Protein AF-A0A968UZG2-F1 (afdb_monomer)

Mean predicted aligned error: 5.9 Å

pLDDT: mean 87.67, std 13.96, range [39.0, 97.81]

Foldseek 3Di:
DQLLLVQLLVLLVLLLPVLLVLLVVDPDPVLNVVSNVLSVVSVVLSCQQCDPDDPPPDDPPRHLNVLVVVLVVVVVPDPDDDDPVSVVSVVVSVVVSVVSVVVSVVSVVVLVVSQVVCVVVVHHGRDRDDSVRSVVD

Radius of gyration: 17.87 Å; Cα contacts (8 Å, |Δi|>4): 99; chains: 1; bounding box: 42×29×55 Å

Structure (mmCIF, N/CA/C/O backbone):
data_AF-A0A968UZG2-F1
#
_entry.id   AF-A0A968UZG2-F1
#
loop_
_atom_site.group_PDB
_atom_site.id
_atom_site.type_symbol
_atom_site.label_atom_id
_atom_site.label_alt_id
_atom_site.label_comp_id
_atom_site.label_asym_id
_atom_site.label_entity_id
_atom_site.label_seq_id
_atom_site.pdbx_PDB_ins_code
_atom_site.Cartn_x
_atom_site.Cartn_y
_atom_site.Cartn_z
_atom_site.occupancy
_atom_site.B_iso_or_equiv
_atom_site.auth_seq_id
_atom_site.auth_comp_id
_atom_site.auth_asym_id
_atom_site.auth_atom_id
_atom_site.pdbx_PDB_model_num
ATOM 1 N N . MET A 1 1 ? 6.302 -3.814 -14.486 1.00 87.19 1 MET A N 1
ATOM 2 C CA . MET A 1 1 ? 6.622 -2.747 -13.510 1.00 87.19 1 MET A CA 1
ATOM 3 C C . MET A 1 1 ? 5.469 -1.770 -13.348 1.00 87.19 1 MET A C 1
ATOM 5 O O . MET A 1 1 ? 4.971 -1.662 -12.241 1.00 87.19 1 MET A O 1
ATOM 9 N N . THR A 1 2 ? 4.997 -1.121 -14.419 1.00 89.62 2 THR A N 1
ATOM 10 C CA . THR A 1 2 ? 3.904 -0.130 -14.354 1.00 89.62 2 THR A CA 1
ATOM 11 C C . THR A 1 2 ? 2.618 -0.672 -13.725 1.00 89.62 2 THR A C 1
ATOM 13 O O . THR A 1 2 ? 2.133 -0.090 -12.763 1.00 89.62 2 THR A O 1
ATOM 16 N N . GLU A 1 3 ? 2.110 -1.819 -14.197 1.00 91.62 3 GLU A N 1
ATOM 17 C CA . GLU A 1 3 ? 0.915 -2.459 -13.613 1.00 91.62 3 GLU A CA 1
ATOM 18 C C . GLU A 1 3 ? 1.109 -2.795 -12.127 1.00 91.62 3 GLU A C 1
ATOM 20 O O . GLU A 1 3 ? 0.226 -2.555 -11.311 1.00 91.62 3 GLU A O 1
ATOM 25 N N . GLN A 1 4 ? 2.288 -3.312 -11.765 1.00 93.31 4 GLN A N 1
ATOM 26 C CA . GLN A 1 4 ? 2.615 -3.671 -10.384 1.00 93.31 4 GLN A CA 1
ATOM 27 C C . GLN A 1 4 ? 2.639 -2.439 -9.475 1.00 93.31 4 GLN A C 1
ATOM 29 O O . GLN A 1 4 ? 2.088 -2.472 -8.380 1.00 93.31 4 GLN A O 1
ATOM 34 N N . LEU A 1 5 ? 3.259 -1.344 -9.925 1.00 92.81 5 LEU A N 1
ATOM 35 C CA . LEU A 1 5 ? 3.292 -0.099 -9.166 1.00 92.81 5 LEU A CA 1
ATOM 36 C C . LEU A 1 5 ? 1.882 0.478 -8.989 1.00 92.81 5 LEU A C 1
ATOM 38 O O . LEU A 1 5 ? 1.546 0.927 -7.897 1.00 92.81 5 LEU A O 1
ATOM 42 N N . ALA A 1 6 ? 1.053 0.433 -10.037 1.00 92.69 6 ALA A N 1
ATOM 43 C CA . ALA A 1 6 ? -0.335 0.885 -9.974 1.00 92.69 6 ALA A CA 1
ATOM 44 C C . ALA A 1 6 ? -1.159 0.055 -8.975 1.00 92.69 6 ALA A C 1
ATOM 46 O O . ALA A 1 6 ? -1.867 0.623 -8.147 1.00 92.69 6 ALA A O 1
ATOM 47 N N . TYR A 1 7 ? -0.987 -1.270 -8.984 1.00 96.00 7 TYR A N 1
ATOM 48 C CA . TYR A 1 7 ? -1.609 -2.165 -8.011 1.00 96.00 7 TYR A CA 1
ATOM 49 C C . TYR A 1 7 ? -1.208 -1.834 -6.568 1.00 96.00 7 TYR A C 1
ATOM 51 O O . TYR A 1 7 ? -2.068 -1.730 -5.693 1.00 96.00 7 TYR A O 1
ATOM 59 N N . ILE A 1 8 ? 0.091 -1.637 -6.308 1.00 95.50 8 ILE A N 1
ATOM 60 C CA . ILE A 1 8 ? 0.576 -1.264 -4.972 1.00 95.50 8 ILE A CA 1
ATOM 61 C C . ILE A 1 8 ? -0.004 0.092 -4.555 1.00 95.50 8 ILE A C 1
ATOM 63 O O . ILE A 1 8 ? -0.455 0.240 -3.423 1.00 95.50 8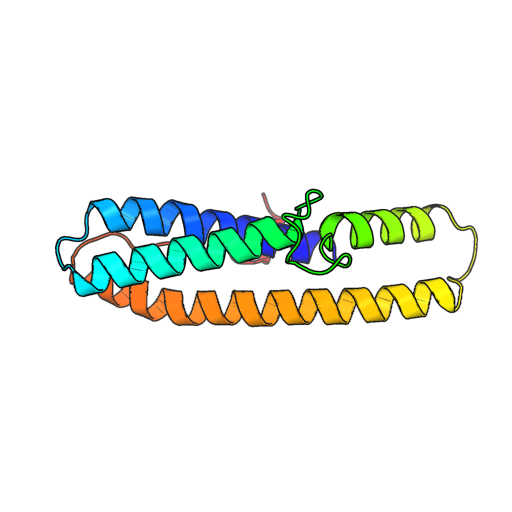 ILE A O 1
ATOM 67 N N . TYR A 1 9 ? -0.030 1.071 -5.459 1.00 94.75 9 TYR A N 1
ATOM 68 C CA . TYR A 1 9 ? -0.578 2.399 -5.186 1.00 94.75 9 TYR A CA 1
ATOM 69 C C . TYR A 1 9 ? -2.071 2.352 -4.818 1.00 94.75 9 TYR A C 1
ATOM 71 O O . TYR A 1 9 ? -2.485 2.974 -3.835 1.00 94.75 9 TYR A O 1
ATOM 79 N N . GLU A 1 10 ? -2.882 1.591 -5.560 1.00 95.25 10 GLU A N 1
ATOM 80 C CA . GLU A 1 10 ? -4.298 1.374 -5.228 1.00 95.25 10 GLU A CA 1
ATOM 81 C C . GLU A 1 10 ? -4.448 0.663 -3.879 1.00 95.25 10 GL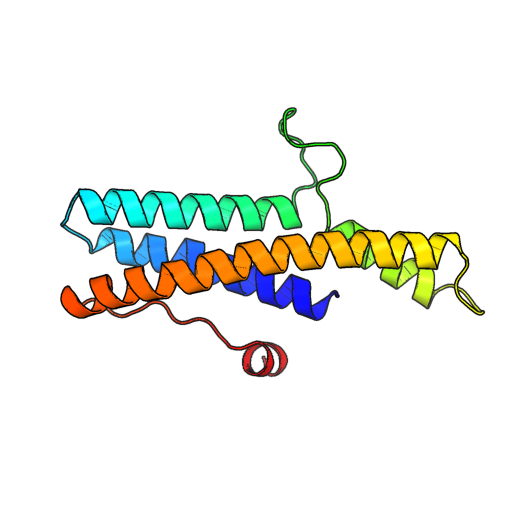U A C 1
ATOM 83 O O . GLU A 1 10 ? -5.250 1.077 -3.037 1.00 95.25 10 GLU A O 1
ATOM 88 N N . GLY A 1 11 ? -3.642 -0.373 -3.643 1.00 96.94 11 GLY A N 1
ATOM 89 C CA . GLY A 1 11 ? -3.630 -1.093 -2.378 1.00 96.94 11 GLY A CA 1
ATOM 90 C C . GLY A 1 11 ? -3.330 -0.171 -1.199 1.00 96.94 11 GLY A C 1
ATOM 91 O O . GLY A 1 11 ? -4.082 -0.154 -0.232 1.00 96.94 11 GLY A O 1
ATOM 92 N N . LEU A 1 12 ? -2.285 0.654 -1.293 1.00 96.75 12 LEU A N 1
ATOM 93 C CA . LEU A 1 12 ? -1.932 1.631 -0.259 1.00 96.75 12 LEU A CA 1
ATOM 94 C C . LEU A 1 12 ? -3.013 2.699 -0.066 1.00 96.75 12 LEU A C 1
ATOM 96 O O . LEU A 1 12 ? -3.254 3.107 1.065 1.00 96.75 12 LEU A O 1
ATOM 100 N N . THR A 1 13 ? -3.693 3.111 -1.139 1.00 95.81 13 THR A N 1
ATOM 101 C CA . THR A 1 13 ? -4.846 4.023 -1.055 1.00 95.81 13 THR A CA 1
ATOM 102 C C . THR A 1 13 ? -5.987 3.390 -0.266 1.00 95.81 13 THR A C 1
ATOM 104 O O . THR A 1 13 ? -6.542 4.014 0.634 1.00 95.81 13 THR A O 1
ATOM 107 N N . THR A 1 14 ? -6.320 2.139 -0.577 1.00 96.81 14 THR A N 1
ATOM 108 C CA . THR A 1 14 ? -7.360 1.380 0.128 1.00 96.81 14 THR A CA 1
ATOM 109 C C . THR A 1 14 ? -6.993 1.221 1.602 1.00 96.81 14 THR A C 1
ATOM 111 O O . THR A 1 14 ? -7.806 1.492 2.480 1.00 96.81 14 THR A O 1
ATOM 114 N N . LEU A 1 15 ? -5.738 0.859 1.885 1.00 97.38 15 LEU A N 1
ATOM 115 C CA . LEU A 1 15 ? -5.234 0.722 3.247 1.00 97.38 15 LEU A CA 1
ATOM 116 C C . LEU A 1 15 ? -5.328 2.027 4.039 1.00 97.38 15 LEU A C 1
ATOM 118 O O . LEU A 1 15 ? -5.831 1.998 5.157 1.00 97.38 15 LEU A O 1
ATOM 122 N N . SER A 1 16 ? -4.861 3.153 3.493 1.00 96.25 16 SER A N 1
ATOM 123 C CA . SER A 1 16 ? -4.868 4.413 4.239 1.00 96.25 16 SER A CA 1
ATOM 124 C C . SER A 1 16 ? -6.286 4.929 4.472 1.00 96.25 16 SER A C 1
ATOM 126 O O . SER A 1 16 ? -6.613 5.344 5.581 1.00 96.25 16 SER A O 1
ATOM 128 N N . THR A 1 17 ? -7.154 4.839 3.463 1.00 96.69 17 THR A N 1
ATOM 129 C CA . THR A 1 17 ? -8.516 5.386 3.523 1.00 96.69 17 THR A CA 1
ATOM 130 C C . THR A 1 17 ? -9.487 4.514 4.315 1.00 96.69 17 THR A C 1
ATOM 132 O O . THR A 1 17 ? -10.151 5.013 5.224 1.00 96.69 17 THR A O 1
ATOM 135 N N . GLU A 1 18 ? -9.568 3.212 4.028 1.00 97.06 18 GLU A N 1
ATOM 136 C CA . GLU A 1 18 ? -10.535 2.339 4.698 1.00 97.06 18 GLU A CA 1
ATOM 137 C C . GLU A 1 18 ? -10.160 2.101 6.163 1.00 97.06 18 GLU A C 1
ATOM 139 O O . GLU A 1 18 ? -11.044 2.058 7.021 1.00 97.06 18 GLU A O 1
ATOM 144 N N . VAL A 1 19 ? -8.865 1.985 6.487 1.00 96.31 19 VAL A N 1
ATOM 145 C CA . VAL A 1 19 ? -8.441 1.837 7.888 1.00 96.31 19 VAL A CA 1
ATOM 146 C C . VAL A 1 19 ? -8.749 3.099 8.684 1.00 96.31 19 VAL A C 1
ATOM 148 O O . VAL A 1 19 ? -9.255 2.981 9.800 1.00 96.31 19 VAL A O 1
ATOM 151 N N . ASP A 1 20 ? -8.509 4.290 8.130 1.00 95.69 20 ASP A N 1
ATOM 152 C CA . ASP A 1 20 ? -8.855 5.551 8.799 1.00 95.69 20 ASP A CA 1
ATOM 153 C C . ASP A 1 20 ? -10.374 5.697 8.993 1.00 95.69 20 ASP A C 1
ATOM 155 O O . ASP A 1 20 ? -10.849 6.046 10.079 1.00 95.69 20 ASP A O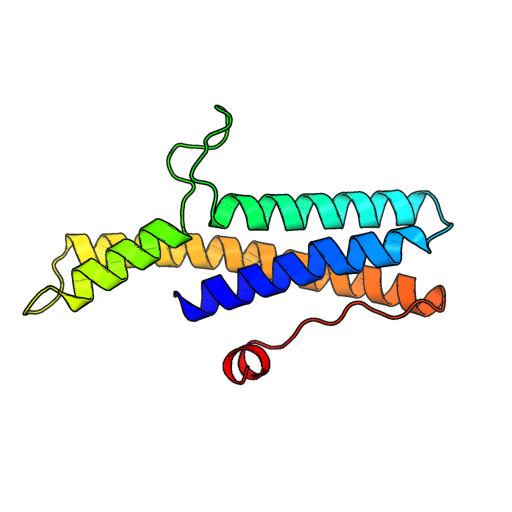 1
ATOM 159 N N . GLN A 1 21 ? -11.163 5.295 7.993 1.00 95.88 21 GLN A N 1
ATOM 160 C CA . GLN A 1 21 ? -12.618 5.251 8.115 1.00 95.88 21 GLN A CA 1
ATOM 161 C C . GLN A 1 21 ? -13.063 4.317 9.251 1.00 95.88 21 GLN A C 1
ATOM 163 O O . GLN A 1 21 ? -13.856 4.720 10.105 1.00 95.88 21 GLN A O 1
ATOM 168 N N . ARG A 1 22 ? -12.524 3.092 9.319 1.00 94.50 22 ARG A N 1
ATOM 169 C CA . ARG A 1 22 ? -12.837 2.132 10.396 1.00 94.50 22 ARG A CA 1
ATOM 170 C C . ARG A 1 22 ? -12.378 2.614 11.759 1.00 94.50 22 ARG A C 1
ATOM 172 O O . ARG A 1 22 ? -13.038 2.349 12.763 1.00 94.50 22 ARG A O 1
ATOM 179 N N . ASN A 1 23 ? -11.271 3.344 11.807 1.00 94.88 23 ASN A N 1
ATOM 180 C CA . ASN A 1 23 ? -10.719 3.881 13.037 1.00 94.88 23 ASN A CA 1
ATOM 181 C C . ASN A 1 23 ? -11.691 4.827 13.765 1.00 94.88 23 ASN A C 1
ATOM 183 O O . ASN A 1 23 ? -11.699 4.871 14.996 1.00 94.88 23 ASN A O 1
ATOM 187 N N . SER A 1 24 ? -12.557 5.521 13.019 1.00 93.44 24 SER A N 1
ATOM 188 C CA . SER A 1 24 ? -13.608 6.390 13.573 1.00 93.44 24 SER A CA 1
ATOM 189 C C . SER A 1 24 ? -14.649 5.626 14.406 1.00 93.44 24 SER A C 1
ATOM 191 O O . SER A 1 24 ? -15.298 6.204 15.277 1.00 93.44 24 SER A O 1
ATOM 193 N N . GLU A 1 25 ? -14.795 4.319 14.177 1.00 94.25 25 GLU A N 1
ATOM 194 C CA . GLU A 1 25 ? -15.716 3.436 14.903 1.00 94.25 25 GLU A CA 1
ATOM 195 C C . GLU A 1 25 ? -15.035 2.742 16.106 1.00 94.25 25 GLU A C 1
ATOM 197 O O . GLU A 1 25 ? -15.699 2.173 16.981 1.00 94.25 25 GLU A O 1
ATOM 202 N N . VAL A 1 26 ? -13.699 2.804 16.194 1.00 94.19 26 VAL A N 1
ATOM 203 C CA . VAL A 1 26 ? -12.901 2.132 17.227 1.00 94.19 26 VAL A CA 1
ATOM 204 C C . VAL A 1 26 ? -12.883 2.937 18.527 1.00 94.19 26 VAL A C 1
ATOM 206 O O . VAL A 1 26 ? -12.283 4.002 18.634 1.00 94.19 26 VAL A O 1
ATOM 209 N N . LYS A 1 27 ? -13.471 2.366 19.584 1.00 92.94 27 LYS A N 1
ATOM 210 C CA . LYS A 1 27 ? -13.516 2.982 20.927 1.00 92.94 27 LYS A CA 1
ATOM 211 C C . LYS A 1 27 ? -12.270 2.712 21.777 1.00 92.94 27 LYS A C 1
ATOM 213 O O . LYS A 1 27 ? -12.009 3.419 22.750 1.00 92.94 27 LYS A O 1
ATOM 218 N N . ASN A 1 28 ? -11.512 1.660 21.465 1.00 95.75 28 ASN A N 1
ATOM 219 C CA . ASN A 1 28 ? -10.322 1.298 22.230 1.00 95.75 28 ASN A CA 1
ATOM 220 C C . ASN A 1 28 ? -9.154 2.226 21.864 1.00 95.75 28 ASN A C 1
ATOM 222 O O . ASN A 1 28 ? -8.669 2.187 20.740 1.00 95.75 28 ASN A O 1
ATOM 226 N N . LYS A 1 29 ? -8.653 3.009 22.828 1.00 95.25 29 LYS A N 1
ATOM 227 C CA . LYS A 1 29 ? -7.584 4.000 22.594 1.00 95.25 29 LYS A CA 1
ATOM 228 C C . LYS A 1 29 ? -6.303 3.414 21.989 1.00 95.25 29 LYS A C 1
ATOM 230 O O . LYS A 1 29 ? -5.695 4.048 21.135 1.00 95.25 29 LYS A O 1
ATOM 235 N N . LYS A 1 30 ? -5.885 2.219 22.423 1.00 95.69 30 LYS A N 1
ATOM 236 C CA . LYS A 1 30 ? -4.664 1.570 21.915 1.00 95.69 30 LYS A CA 1
ATOM 237 C C . LYS A 1 30 ? -4.831 1.191 20.446 1.00 95.69 30 LYS A C 1
ATOM 239 O O . LYS A 1 30 ? -3.954 1.475 19.633 1.00 95.69 30 LYS A O 1
ATOM 244 N N . TRP A 1 31 ? -5.953 0.560 20.113 1.00 96.25 31 TRP A N 1
ATOM 245 C CA . TRP A 1 31 ? -6.249 0.195 18.732 1.00 96.25 31 TRP A CA 1
ATOM 246 C C . TRP A 1 31 ? -6.483 1.421 17.863 1.00 96.25 31 TRP A C 1
ATOM 248 O O . TRP A 1 31 ? -5.973 1.457 16.752 1.00 96.25 31 TRP A O 1
ATOM 258 N N . ASN A 1 32 ? -7.120 2.464 18.394 1.00 96.62 32 ASN A N 1
ATOM 259 C CA . ASN A 1 32 ? -7.293 3.708 17.660 1.00 96.62 32 ASN A CA 1
ATOM 260 C C . ASN A 1 32 ? -5.943 4.339 17.263 1.00 96.62 32 ASN A C 1
ATOM 262 O O . ASN A 1 32 ? -5.719 4.675 16.100 1.00 96.62 32 ASN A O 1
ATOM 266 N N . ALA A 1 33 ? -4.988 4.398 18.197 1.00 96.62 33 ALA A N 1
ATOM 267 C CA . ALA A 1 33 ? -3.625 4.842 17.899 1.00 96.62 33 ALA A CA 1
ATOM 268 C C . ALA A 1 33 ? -2.911 3.928 16.883 1.00 96.62 33 ALA A C 1
ATOM 270 O O . ALA A 1 33 ? -2.213 4.421 16.001 1.00 96.62 33 ALA A O 1
ATOM 271 N N . THR A 1 34 ? -3.118 2.611 16.980 1.00 96.69 34 THR A N 1
ATOM 272 C CA . THR A 1 34 ? -2.531 1.620 16.060 1.00 96.69 34 THR A CA 1
ATOM 273 C C . THR A 1 34 ? -3.036 1.817 14.628 1.00 96.69 34 THR A C 1
ATOM 275 O O . THR A 1 34 ? -2.232 1.898 13.706 1.00 96.69 34 THR A O 1
ATOM 278 N N . LEU A 1 35 ? -4.353 1.953 14.439 1.00 97.44 35 LEU A N 1
ATOM 279 C CA . LEU A 1 35 ? -4.959 2.173 13.123 1.00 97.44 35 LEU A CA 1
ATOM 280 C C . LEU A 1 35 ? -4.561 3.537 12.544 1.00 97.44 35 LEU A C 1
ATOM 282 O O . LEU A 1 35 ? -4.276 3.634 11.356 1.00 97.44 35 LEU A O 1
ATOM 286 N N . THR A 1 36 ? -4.460 4.568 13.389 1.00 97.31 36 THR A N 1
ATOM 287 C CA . THR A 1 36 ? -3.980 5.900 12.979 1.00 97.31 36 THR A CA 1
ATOM 288 C C . THR A 1 36 ? -2.544 5.841 12.456 1.00 97.31 36 THR A C 1
ATOM 290 O O . THR A 1 36 ? -2.230 6.445 11.432 1.00 97.31 36 THR A O 1
ATOM 293 N N . ALA A 1 37 ? -1.654 5.135 13.162 1.00 96.88 37 ALA A N 1
ATOM 294 C CA . ALA A 1 37 ? -0.268 4.965 12.736 1.00 96.88 37 ALA A CA 1
ATOM 295 C C . ALA A 1 37 ? -0.194 4.196 11.411 1.00 96.88 37 ALA A C 1
ATOM 297 O O . ALA A 1 37 ? 0.442 4.666 10.472 1.00 96.88 37 ALA A O 1
ATOM 298 N N . PHE A 1 38 ? -0.935 3.091 11.300 1.00 97.81 38 PHE A N 1
ATOM 299 C CA . PHE A 1 38 ? -1.007 2.289 10.082 1.00 97.81 38 PHE A CA 1
ATOM 300 C C . PHE A 1 38 ? -1.497 3.098 8.867 1.00 97.81 38 PHE A C 1
ATOM 302 O O . PHE A 1 38 ? -0.874 3.068 7.803 1.00 97.81 38 PHE A O 1
ATOM 309 N N . ALA A 1 39 ? -2.580 3.868 9.021 1.00 97.00 39 ALA A N 1
ATOM 310 C CA . ALA A 1 39 ? -3.114 4.709 7.950 1.00 97.00 39 ALA A CA 1
ATOM 311 C C . ALA A 1 39 ? -2.101 5.780 7.504 1.00 97.00 39 ALA A C 1
ATOM 313 O O . ALA A 1 39 ? -1.920 6.013 6.311 1.00 97.00 39 ALA A O 1
ATOM 314 N N . LYS A 1 40 ? -1.371 6.389 8.449 1.00 95.88 40 LYS A N 1
ATOM 315 C CA . LYS A 1 40 ? -0.322 7.374 8.140 1.00 95.88 40 LYS A CA 1
ATOM 316 C C . LYS A 1 40 ? 0.894 6.763 7.451 1.00 95.88 40 LYS A C 1
ATOM 318 O O . LYS A 1 40 ? 1.440 7.375 6.538 1.00 95.88 40 LYS A O 1
ATOM 323 N N . GLU A 1 41 ? 1.346 5.592 7.886 1.00 94.62 41 GLU A N 1
ATOM 324 C CA . GLU A 1 41 ? 2.509 4.922 7.296 1.00 94.62 41 GLU A CA 1
ATOM 325 C C . GLU A 1 41 ? 2.227 4.446 5.866 1.00 94.62 41 GLU A C 1
ATOM 327 O O . GLU A 1 41 ? 3.057 4.640 4.977 1.00 94.62 41 GLU A O 1
ATOM 332 N N . THR A 1 42 ? 1.033 3.901 5.620 1.00 95.12 42 THR A N 1
ATOM 333 C CA . THR A 1 42 ? 0.591 3.505 4.273 1.00 95.12 42 THR A CA 1
ATOM 334 C C . THR A 1 42 ? 0.410 4.713 3.354 1.00 95.12 42 THR A C 1
ATOM 336 O O . THR A 1 42 ? 0.856 4.673 2.205 1.00 95.12 42 THR A O 1
ATOM 339 N N . GLU A 1 43 ? -0.133 5.823 3.866 1.00 93.94 43 GLU A N 1
ATOM 340 C CA . GLU A 1 43 ? -0.212 7.091 3.132 1.00 93.94 43 GLU A CA 1
ATOM 341 C C . GLU A 1 43 ? 1.175 7.654 2.802 1.00 93.94 43 GLU A C 1
ATOM 343 O O . GLU A 1 43 ? 1.415 8.092 1.677 1.00 93.94 43 GLU A O 1
ATOM 348 N N . LYS A 1 44 ? 2.117 7.593 3.750 1.00 91.50 44 LYS A N 1
ATOM 349 C CA . LYS A 1 44 ? 3.497 8.043 3.540 1.00 91.50 44 LYS A CA 1
ATOM 350 C C . LYS A 1 44 ? 4.187 7.235 2.442 1.00 91.50 44 LYS A C 1
ATOM 352 O O . LYS A 1 44 ? 4.806 7.824 1.556 1.00 91.50 44 LYS A O 1
ATOM 357 N N . LEU A 1 45 ? 4.062 5.905 2.471 1.00 91.50 45 LEU A N 1
ATOM 358 C CA . LEU A 1 45 ? 4.607 5.067 1.405 1.00 91.50 45 LEU A CA 1
ATOM 359 C C . LEU A 1 45 ? 3.948 5.413 0.067 1.00 91.50 45 LEU A C 1
ATOM 361 O O . LEU A 1 45 ? 4.661 5.643 -0.905 1.00 91.50 45 LEU A O 1
ATOM 365 N N . LYS A 1 46 ? 2.617 5.546 0.019 1.00 92.12 46 LYS A N 1
ATOM 366 C CA . LYS A 1 46 ? 1.887 5.936 -1.197 1.00 92.12 46 LYS A CA 1
ATOM 367 C C . LYS A 1 46 ? 2.401 7.255 -1.777 1.00 92.12 46 LYS A C 1
ATOM 369 O O . LYS A 1 46 ? 2.669 7.329 -2.975 1.00 92.12 46 LYS A O 1
ATOM 374 N N . ALA A 1 47 ? 2.552 8.277 -0.935 1.00 89.00 47 ALA A N 1
ATOM 375 C CA . ALA A 1 47 ? 3.048 9.588 -1.334 1.00 89.00 47 ALA A CA 1
ATOM 376 C C . ALA A 1 47 ? 4.466 9.498 -1.920 1.00 89.00 47 ALA A C 1
ATOM 378 O O . ALA A 1 47 ? 4.725 10.072 -2.974 1.00 89.00 47 ALA A O 1
ATOM 379 N N . SER A 1 48 ? 5.349 8.690 -1.323 1.00 85.88 48 SER A N 1
ATOM 380 C CA . SER A 1 48 ? 6.718 8.497 -1.829 1.00 85.88 48 SER A CA 1
ATOM 381 C C . SER A 1 48 ? 6.802 7.864 -3.228 1.00 85.88 48 SER A C 1
ATOM 383 O O . SER A 1 48 ? 7.827 7.981 -3.893 1.00 85.88 48 SER A O 1
ATOM 385 N N . LEU A 1 49 ? 5.733 7.216 -3.714 1.00 86.00 49 LEU A N 1
ATOM 386 C CA . LEU A 1 49 ? 5.702 6.646 -5.069 1.00 86.00 49 LEU A CA 1
ATOM 387 C C . LEU A 1 49 ? 5.480 7.702 -6.159 1.00 86.00 49 LEU A C 1
ATOM 389 O O . LEU A 1 49 ? 5.780 7.433 -7.324 1.00 86.00 49 LEU A O 1
ATOM 393 N N . VAL A 1 50 ? 4.906 8.855 -5.799 1.00 77.50 50 VAL A N 1
ATOM 394 C CA . VAL A 1 50 ? 4.410 9.871 -6.744 1.00 77.50 50 VAL A CA 1
ATOM 395 C C . VAL A 1 50 ? 4.902 11.289 -6.469 1.00 77.50 50 VAL A C 1
ATOM 397 O O . VAL A 1 50 ? 4.644 12.158 -7.302 1.00 77.50 50 VAL A O 1
ATOM 400 N N . SER A 1 51 ? 5.536 11.546 -5.321 1.00 65.88 51 SER A N 1
ATOM 401 C CA . SER A 1 51 ? 5.925 12.906 -4.949 1.00 65.88 51 SER A CA 1
ATOM 402 C C . SER A 1 51 ? 6.995 13.446 -5.897 1.00 65.88 51 SER A C 1
ATOM 404 O O . SER A 1 51 ? 8.071 12.882 -6.025 1.00 65.88 51 SER A O 1
ATOM 406 N N . LEU A 1 52 ? 6.682 14.564 -6.549 1.00 50.31 52 LEU A N 1
ATOM 407 C CA . LEU A 1 52 ? 7.643 15.422 -7.251 1.00 50.31 52 LEU A CA 1
ATOM 408 C C . LEU A 1 52 ? 8.248 16.472 -6.308 1.00 50.31 52 LEU A C 1
ATOM 410 O O . LEU A 1 52 ? 9.226 17.131 -6.650 1.00 50.31 52 LEU A O 1
ATOM 414 N N . GLU A 1 53 ? 7.632 16.666 -5.141 1.00 42.03 53 GLU A N 1
ATOM 415 C CA . GLU A 1 53 ? 7.951 17.744 -4.217 1.00 42.03 53 GLU A CA 1
ATOM 416 C C . GLU A 1 53 ? 8.729 17.165 -3.040 1.00 42.03 53 GLU A C 1
ATOM 418 O O . GLU A 1 53 ? 8.185 16.474 -2.177 1.00 42.03 53 GLU A O 1
ATOM 423 N N . GLY A 1 54 ? 10.035 17.425 -3.064 1.00 40.66 54 GLY A N 1
ATOM 424 C CA . GLY A 1 54 ? 10.917 17.219 -1.933 1.00 40.66 54 GLY A CA 1
ATOM 425 C C . GLY A 1 54 ? 10.601 18.237 -0.847 1.00 40.66 54 GLY A C 1
ATOM 426 O O . GLY A 1 54 ? 10.941 19.415 -0.950 1.00 40.66 54 GLY A O 1
ATOM 427 N N . ASP A 1 55 ? 10.025 17.774 0.249 1.00 39.00 55 ASP A N 1
ATOM 428 C CA . ASP A 1 55 ? 10.095 18.438 1.540 1.00 39.00 55 ASP A CA 1
ATOM 429 C C . ASP A 1 55 ? 11.490 18.228 2.153 1.00 39.00 55 ASP A C 1
ATOM 431 O O . ASP A 1 55 ? 11.617 17.626 3.205 1.00 39.00 55 ASP A O 1
ATOM 435 N N . PHE A 1 56 ? 12.548 18.701 1.470 1.00 39.06 56 PHE A N 1
ATOM 436 C CA . PHE A 1 56 ? 13.956 18.860 1.908 1.00 39.06 56 PHE A CA 1
ATOM 437 C C . PHE A 1 56 ? 14.631 17.739 2.744 1.00 39.06 56 PHE A C 1
ATOM 439 O O . PHE A 1 56 ? 15.749 17.935 3.221 1.00 39.06 56 PHE A O 1
ATOM 446 N N . TYR A 1 57 ? 14.013 16.572 2.926 1.00 45.50 57 TYR A N 1
ATOM 447 C CA . TYR A 1 57 ? 14.496 15.520 3.828 1.00 45.50 57 TYR A CA 1
ATOM 448 C C . TYR A 1 57 ? 14.292 14.094 3.313 1.00 45.50 57 TYR A C 1
ATOM 450 O O . TYR A 1 57 ? 14.718 13.142 3.969 1.00 45.50 57 TYR A O 1
ATOM 458 N N . ILE A 1 58 ? 13.682 13.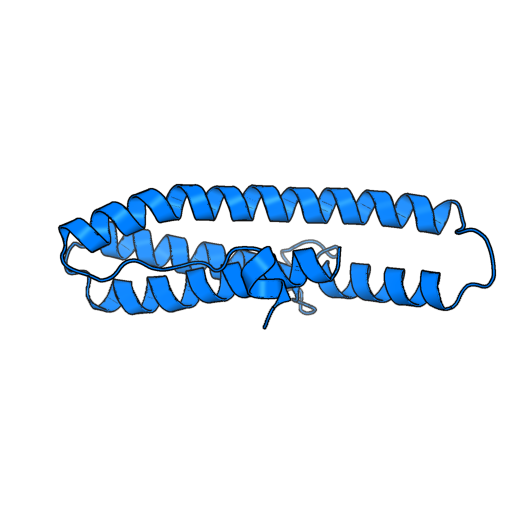926 2.141 1.00 43.88 58 ILE A N 1
ATOM 459 C CA . ILE A 1 58 ? 13.567 12.634 1.472 1.00 43.88 58 ILE A CA 1
ATOM 460 C C . ILE A 1 58 ? 14.284 12.775 0.132 1.00 43.88 58 ILE A C 1
ATOM 462 O O . ILE A 1 58 ? 13.797 13.447 -0.766 1.00 43.88 58 ILE A O 1
ATOM 466 N N . ASP A 1 59 ? 15.498 12.226 0.116 1.00 46.31 59 ASP A N 1
ATOM 467 C CA . ASP A 1 59 ? 16.389 11.896 -1.001 1.00 46.31 59 ASP A CA 1
ATOM 468 C C . ASP A 1 59 ? 15.859 12.229 -2.415 1.00 46.31 59 ASP A C 1
ATOM 470 O O . ASP A 1 59 ? 14.776 11.789 -2.802 1.00 46.31 59 ASP A O 1
ATOM 474 N N . GLU A 1 60 ? 16.663 12.934 -3.222 1.00 44.78 60 GLU A N 1
ATOM 475 C CA . GLU A 1 60 ? 16.390 13.376 -4.613 1.00 44.78 60 GLU A CA 1
ATOM 476 C C . GLU A 1 60 ? 16.038 12.226 -5.597 1.00 44.78 60 GLU A C 1
ATOM 478 O O . GLU A 1 60 ? 15.830 12.439 -6.789 1.00 44.78 60 GLU A O 1
ATOM 483 N N . SER A 1 61 ? 15.951 10.992 -5.099 1.00 49.00 61 SER A N 1
ATOM 484 C CA . SER A 1 61 ? 15.638 9.739 -5.781 1.00 49.00 61 SER A CA 1
ATOM 485 C C . SER A 1 61 ? 14.145 9.351 -5.747 1.00 49.00 61 SER A C 1
ATOM 487 O O . SER A 1 61 ? 13.771 8.278 -6.233 1.00 49.00 61 SER A O 1
ATOM 489 N N . ALA A 1 62 ? 13.262 10.172 -5.173 1.00 58.28 62 ALA A N 1
ATOM 490 C CA . ALA A 1 62 ? 11.893 9.779 -4.828 1.00 58.28 62 ALA A CA 1
ATOM 491 C C . ALA A 1 62 ? 10.827 10.059 -5.911 1.00 58.28 62 ALA A C 1
ATOM 493 O O . ALA A 1 62 ? 9.832 10.707 -5.628 1.00 58.28 62 ALA A O 1
ATOM 494 N N . ASN A 1 63 ? 10.962 9.525 -7.132 1.00 79.88 63 ASN A N 1
ATOM 495 C CA . ASN A 1 63 ? 9.819 9.453 -8.061 1.00 79.88 63 ASN A CA 1
ATOM 496 C C . ASN A 1 63 ? 9.792 8.159 -8.885 1.00 79.88 63 ASN A C 1
ATOM 498 O O . ASN A 1 63 ? 9.991 8.141 -10.101 1.00 79.88 63 ASN A O 1
ATOM 502 N N . LEU A 1 64 ? 9.524 7.039 -8.206 1.00 81.94 64 LEU A N 1
ATOM 503 C CA . LEU A 1 64 ? 9.522 5.716 -8.838 1.00 81.94 64 LEU A CA 1
ATOM 504 C C . LEU A 1 64 ? 8.509 5.617 -9.994 1.00 81.94 64 LEU A C 1
ATOM 506 O O . LEU A 1 64 ? 8.777 4.938 -10.988 1.00 81.94 64 LEU A O 1
ATOM 510 N N . ARG A 1 65 ? 7.357 6.300 -9.900 1.00 85.12 65 ARG A N 1
ATOM 511 C CA . ARG A 1 65 ? 6.356 6.322 -10.978 1.00 85.12 65 ARG A CA 1
ATOM 512 C C . ARG A 1 65 ? 6.887 7.006 -12.233 1.00 85.12 65 ARG A C 1
ATOM 514 O O . ARG A 1 65 ? 6.714 6.472 -13.331 1.00 85.12 65 ARG A O 1
ATOM 521 N N . GLU A 1 66 ? 7.488 8.180 -12.086 1.00 85.69 66 GLU A N 1
ATOM 522 C CA . GLU A 1 66 ? 8.045 8.932 -13.209 1.00 85.69 66 GLU A CA 1
ATOM 523 C C . GLU A 1 66 ? 9.237 8.209 -13.829 1.00 85.69 66 GLU A C 1
ATOM 525 O O . GLU A 1 66 ? 9.288 8.072 -15.050 1.00 85.69 66 GLU A O 1
ATOM 530 N N . ASP A 1 67 ? 10.134 7.663 -13.009 1.00 85.88 67 ASP A N 1
ATOM 531 C CA . ASP A 1 67 ? 11.298 6.916 -13.482 1.00 85.88 67 ASP A CA 1
ATOM 532 C C . ASP A 1 67 ? 10.892 5.713 -14.348 1.00 85.88 67 ASP A C 1
ATOM 534 O O . ASP A 1 67 ? 11.423 5.508 -15.444 1.00 85.88 67 ASP A O 1
ATOM 538 N N . ILE A 1 68 ? 9.912 4.926 -13.882 1.00 86.12 68 ILE A N 1
ATOM 539 C CA . ILE A 1 68 ? 9.384 3.773 -14.628 1.00 86.12 68 ILE A CA 1
ATOM 540 C C . ILE A 1 68 ? 8.692 4.229 -15.916 1.00 86.12 68 ILE A C 1
ATOM 542 O O . ILE A 1 68 ? 8.865 3.597 -16.960 1.00 86.12 68 ILE A O 1
ATOM 546 N N . SER A 1 69 ? 7.933 5.326 -15.865 1.00 84.81 69 SER A N 1
ATOM 547 C CA . SER A 1 69 ? 7.236 5.868 -17.040 1.00 84.81 69 SER A CA 1
ATOM 548 C C . SER A 1 69 ? 8.227 6.370 -18.094 1.00 84.81 69 SER A C 1
ATOM 550 O O . SER A 1 69 ? 8.090 6.059 -19.277 1.00 84.81 69 SER A O 1
ATOM 552 N N . THR A 1 70 ? 9.271 7.074 -17.661 1.00 86.94 70 THR A N 1
ATOM 553 C CA . THR A 1 70 ? 10.344 7.596 -18.514 1.00 86.94 70 THR A CA 1
ATOM 554 C C . THR A 1 70 ? 11.134 6.465 -19.163 1.00 86.94 70 THR A C 1
ATOM 556 O O . THR A 1 70 ? 11.371 6.491 -20.370 1.00 86.94 70 THR A O 1
ATOM 559 N N . LEU A 1 71 ? 11.494 5.426 -18.401 1.00 84.81 71 LEU A N 1
ATOM 560 C CA . LEU A 1 71 ? 12.159 4.246 -18.953 1.00 84.81 71 LEU A CA 1
ATOM 561 C C . LEU A 1 71 ? 11.282 3.541 -19.999 1.00 84.81 71 LEU A C 1
ATOM 563 O O . LEU A 1 71 ? 11.777 3.194 -21.071 1.00 84.81 71 LEU A O 1
ATOM 567 N N . ALA A 1 72 ? 9.988 3.358 -19.718 1.00 82.88 72 ALA A N 1
ATOM 568 C CA . ALA A 1 72 ? 9.060 2.729 -20.656 1.00 82.88 72 ALA A CA 1
ATOM 569 C C . ALA A 1 72 ? 8.954 3.519 -21.972 1.00 82.88 72 ALA A C 1
ATOM 571 O O . ALA A 1 72 ? 9.028 2.924 -23.050 1.00 82.88 72 ALA A O 1
ATOM 572 N N . LEU A 1 73 ? 8.865 4.852 -21.895 1.00 85.75 73 LEU A N 1
ATOM 573 C CA . LEU A 1 73 ? 8.877 5.728 -23.068 1.00 85.75 73 LEU A CA 1
ATOM 574 C C . LEU A 1 73 ? 10.189 5.601 -23.849 1.00 85.75 73 LEU A C 1
ATOM 576 O O . LEU A 1 73 ? 10.152 5.365 -25.058 1.00 85.75 73 LEU A O 1
ATOM 580 N N . ASN A 1 74 ? 11.335 5.675 -23.168 1.00 82.69 74 ASN A N 1
ATOM 581 C CA . ASN A 1 74 ? 12.661 5.568 -23.783 1.00 82.69 74 ASN A CA 1
ATOM 582 C C . ASN A 1 74 ? 12.880 4.226 -24.495 1.00 82.69 74 ASN A C 1
ATOM 584 O O . ASN A 1 74 ? 13.469 4.195 -25.570 1.00 82.69 74 ASN A O 1
ATOM 588 N N . ILE A 1 75 ? 12.398 3.117 -23.926 1.00 83.25 75 ILE A N 1
ATOM 589 C CA . ILE A 1 75 ? 12.474 1.799 -24.573 1.00 83.25 75 ILE A CA 1
ATOM 590 C C . ILE A 1 75 ? 11.526 1.743 -25.777 1.00 83.25 75 ILE A C 1
ATOM 592 O O . ILE A 1 75 ? 11.924 1.290 -26.846 1.00 83.25 75 ILE A O 1
ATOM 596 N N . SER A 1 76 ? 10.289 2.233 -25.635 1.00 81.00 76 SER A N 1
ATOM 597 C CA . SER A 1 76 ? 9.285 2.186 -26.710 1.00 81.00 76 SER A CA 1
ATOM 598 C C . SER A 1 76 ? 9.647 3.028 -27.940 1.00 81.00 76 SER A C 1
ATOM 600 O O . SER A 1 76 ? 9.196 2.735 -29.045 1.00 81.00 76 SER A O 1
ATOM 602 N N . SER A 1 77 ? 10.469 4.061 -27.753 1.00 78.12 77 SER A N 1
ATOM 603 C CA . SER A 1 77 ? 10.893 4.996 -28.799 1.00 78.12 77 SER A CA 1
ATOM 604 C C . SER A 1 77 ? 12.243 4.641 -29.430 1.00 78.12 77 SER A C 1
ATOM 606 O O . SER A 1 77 ? 12.628 5.274 -30.413 1.00 78.12 77 SER A O 1
ATOM 608 N N . PHE A 1 78 ? 12.956 3.629 -28.918 1.00 74.44 78 PHE A N 1
ATOM 609 C CA . PHE A 1 78 ? 14.277 3.249 -29.413 1.00 74.44 78 PHE A CA 1
ATOM 610 C C . PHE A 1 78 ? 14.199 2.104 -30.442 1.00 74.44 78 PHE A C 1
ATOM 612 O O . PHE A 1 78 ? 13.859 0.973 -30.085 1.00 74.44 78 PHE A O 1
ATO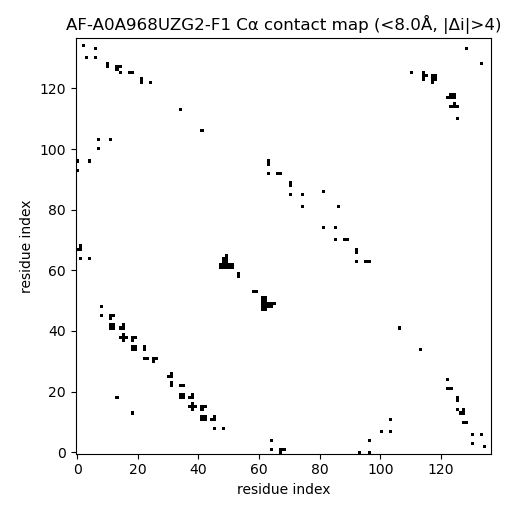M 619 N N . PRO A 1 79 ? 14.540 2.342 -31.725 1.00 68.38 79 PRO A N 1
ATOM 620 C CA . PRO A 1 79 ? 14.579 1.284 -32.726 1.00 68.38 79 PRO A CA 1
ATOM 621 C C . PRO A 1 79 ? 15.860 0.452 -32.565 1.00 68.38 79 PRO A C 1
ATOM 623 O O . PRO A 1 79 ? 16.914 0.793 -33.096 1.00 68.38 79 PRO A O 1
ATOM 626 N N . GLY A 1 80 ? 15.783 -0.657 -31.828 1.00 77.38 80 GLY A N 1
ATOM 627 C CA . GLY A 1 80 ? 16.907 -1.581 -31.660 1.00 77.38 80 GLY A CA 1
ATOM 628 C C . GLY A 1 80 ? 16.878 -2.341 -30.338 1.00 77.38 80 GLY A C 1
ATOM 629 O O . GLY A 1 80 ? 15.919 -2.264 -29.575 1.00 77.38 80 GLY A O 1
ATOM 630 N N . LYS A 1 81 ? 17.945 -3.098 -30.060 1.00 79.25 81 LYS A N 1
ATOM 631 C CA . LYS A 1 81 ? 18.136 -3.699 -28.732 1.00 79.25 81 LYS A CA 1
ATOM 632 C C . LYS A 1 81 ? 18.407 -2.591 -27.702 1.00 79.25 81 LYS A C 1
ATOM 634 O O . LYS A 1 81 ? 19.114 -1.645 -28.054 1.00 79.25 81 LYS A O 1
ATOM 639 N N . PRO A 1 82 ? 17.911 -2.717 -26.458 1.00 81.19 82 PRO A N 1
ATOM 640 C CA . PRO A 1 82 ? 18.199 -1.745 -25.411 1.00 81.19 82 PRO A CA 1
ATOM 641 C C . PRO A 1 82 ? 19.703 -1.549 -25.181 1.00 81.19 82 PRO A C 1
ATOM 643 O O . PRO A 1 82 ? 20.474 -2.508 -25.272 1.00 81.19 82 PRO A O 1
ATOM 646 N N . SER A 1 83 ? 20.118 -0.322 -24.863 1.00 85.69 83 SER A N 1
ATOM 647 C CA . SER A 1 83 ? 21.498 -0.013 -24.474 1.00 85.69 83 SER A CA 1
ATOM 648 C C . SER A 1 83 ? 21.843 -0.600 -23.099 1.00 85.69 83 SER A C 1
ATOM 650 O O . SER A 1 83 ? 20.964 -0.852 -22.273 1.00 85.69 83 SER A O 1
ATOM 652 N N . GLU A 1 84 ? 23.136 -0.746 -22.796 1.00 87.00 84 GLU A N 1
ATOM 653 C CA . GLU A 1 84 ? 23.593 -1.159 -21.458 1.00 87.00 84 GLU A CA 1
ATOM 654 C C . GLU A 1 84 ? 23.086 -0.217 -20.356 1.00 87.00 84 GLU A C 1
ATOM 656 O O . GLU A 1 84 ? 22.692 -0.669 -19.283 1.00 87.00 84 GLU A O 1
ATOM 661 N N . SER A 1 85 ? 23.005 1.086 -20.641 1.00 85.75 85 SER A N 1
ATOM 662 C CA . SER A 1 85 ? 22.437 2.070 -19.715 1.00 85.75 85 SER A CA 1
ATOM 663 C C . SER A 1 85 ? 20.940 1.858 -19.460 1.00 85.75 85 SER A C 1
ATOM 665 O O . SER A 1 85 ? 20.494 1.985 -18.321 1.00 85.75 85 SER A O 1
ATOM 667 N N . GLN A 1 86 ? 20.159 1.487 -20.481 1.00 83.75 86 GLN A N 1
ATOM 668 C CA . GLN A 1 86 ? 18.739 1.155 -20.320 1.00 83.75 86 GLN A CA 1
ATOM 669 C C . GLN A 1 86 ? 18.554 -0.133 -19.508 1.00 83.75 86 GLN A C 1
ATOM 671 O O . GLN A 1 86 ? 17.656 -0.203 -18.667 1.00 83.75 86 GLN A O 1
ATOM 676 N N . LEU A 1 87 ? 19.417 -1.133 -19.711 1.00 88.38 87 LEU A N 1
ATOM 677 C CA . LEU A 1 87 ? 19.408 -2.371 -18.926 1.00 88.38 87 LEU A CA 1
ATOM 678 C C . LEU A 1 87 ? 19.754 -2.110 -17.455 1.00 88.38 87 LEU A C 1
ATOM 680 O O . LEU A 1 87 ? 19.014 -2.543 -16.574 1.00 88.38 87 LEU A O 1
ATOM 684 N N . ALA A 1 88 ? 20.815 -1.346 -17.187 1.00 87.94 88 ALA A N 1
ATOM 685 C CA . ALA A 1 88 ? 21.203 -0.970 -15.829 1.00 87.94 88 ALA A CA 1
ATOM 686 C C . ALA A 1 88 ? 20.086 -0.194 -15.113 1.00 87.94 88 ALA A C 1
ATOM 688 O O . ALA A 1 88 ? 19.751 -0.506 -13.970 1.00 87.94 88 ALA A O 1
ATOM 689 N N . LYS A 1 89 ? 19.445 0.759 -15.805 1.00 87.69 89 LYS A N 1
ATOM 690 C CA . LYS A 1 89 ? 18.315 1.510 -15.244 1.00 87.69 89 LYS A CA 1
ATOM 691 C C . LYS A 1 89 ? 17.102 0.617 -14.976 1.00 87.69 89 LYS A C 1
ATOM 693 O O . LYS A 1 89 ? 16.426 0.790 -13.969 1.00 87.69 89 LYS A O 1
ATOM 698 N N . THR A 1 90 ? 16.835 -0.356 -15.848 1.00 89.00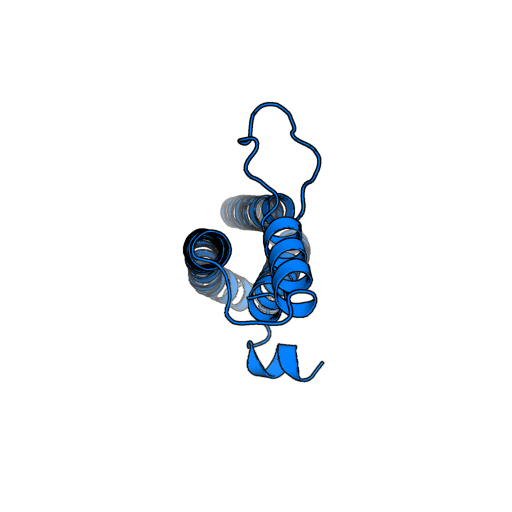 90 THR A N 1
ATOM 699 C CA . THR A 1 90 ? 15.760 -1.340 -15.638 1.00 89.00 90 THR A CA 1
ATOM 700 C C . THR A 1 90 ? 15.987 -2.142 -14.358 1.00 89.00 90 THR A C 1
ATOM 702 O O . THR A 1 90 ? 15.059 -2.315 -13.571 1.00 89.00 90 THR A O 1
ATOM 705 N N . GLU A 1 91 ? 17.217 -2.604 -14.129 1.00 89.50 91 GLU A N 1
ATOM 706 C CA . GLU A 1 91 ? 17.574 -3.371 -12.934 1.00 89.50 91 GLU A CA 1
ATOM 707 C C . GLU A 1 91 ? 17.446 -2.532 -11.653 1.00 89.50 91 GLU A C 1
ATOM 709 O O . GLU A 1 91 ? 16.789 -2.958 -10.705 1.00 89.50 91 GLU A O 1
ATOM 714 N N . GLU A 1 92 ? 17.971 -1.303 -11.652 1.00 89.38 92 GLU A N 1
ATOM 715 C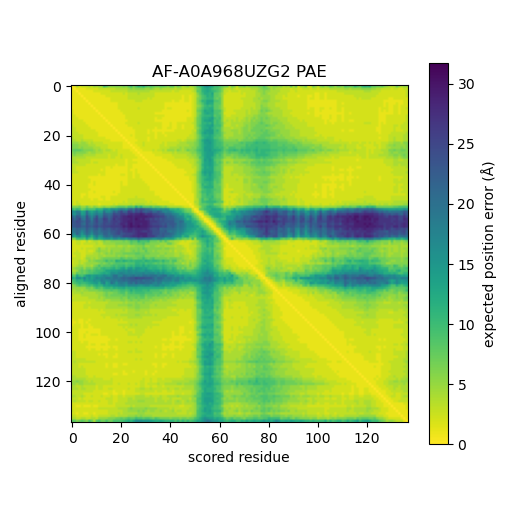 CA . GLU A 1 92 ? 17.827 -0.356 -10.535 1.00 89.38 92 GLU A CA 1
ATOM 716 C C . GLU A 1 92 ? 16.350 -0.141 -10.161 1.00 89.38 92 GLU A C 1
ATOM 718 O O . GLU A 1 92 ? 15.956 -0.253 -8.996 1.00 89.38 92 GLU A O 1
ATOM 723 N N . LEU A 1 93 ? 15.502 0.133 -11.157 1.00 89.44 93 LEU A N 1
ATOM 724 C CA . LEU A 1 93 ? 14.082 0.379 -10.923 1.00 89.44 93 LEU A CA 1
ATOM 725 C C . LEU A 1 93 ? 13.340 -0.887 -10.476 1.00 89.44 93 LEU A C 1
ATOM 727 O O . LEU A 1 93 ? 12.402 -0.791 -9.683 1.00 89.44 93 LEU A O 1
ATOM 731 N N . ASN A 1 94 ? 13.747 -2.073 -10.941 1.00 89.25 94 ASN A N 1
ATOM 732 C CA . ASN A 1 94 ? 13.199 -3.340 -10.456 1.00 89.25 94 ASN A CA 1
ATOM 733 C C . ASN A 1 94 ? 13.522 -3.555 -8.978 1.00 89.25 94 ASN A C 1
ATOM 735 O O . ASN A 1 94 ? 12.633 -3.931 -8.217 1.00 89.25 94 ASN A O 1
ATOM 739 N N . GLN A 1 95 ? 14.753 -3.273 -8.552 1.00 89.31 95 GLN A N 1
ATOM 740 C CA . GLN A 1 95 ? 15.152 -3.394 -7.148 1.00 89.31 95 GLN A CA 1
ATOM 741 C C . GLN A 1 95 ? 14.366 -2.432 -6.251 1.00 89.31 95 GLN A C 1
ATOM 743 O O . GLN A 1 95 ? 13.863 -2.840 -5.200 1.00 89.31 95 GLN A O 1
ATOM 748 N N . ARG A 1 96 ? 14.173 -1.182 -6.694 1.00 88.88 96 ARG A N 1
ATOM 749 C CA . ARG A 1 96 ? 13.332 -0.196 -5.992 1.00 88.88 96 ARG A CA 1
ATOM 750 C C . ARG A 1 96 ? 11.872 -0.647 -5.908 1.00 88.88 96 ARG A C 1
ATOM 752 O O . ARG A 1 96 ? 11.277 -0.593 -4.834 1.00 88.88 96 ARG A O 1
ATOM 759 N N . LEU A 1 97 ? 11.303 -1.161 -7.001 1.00 90.81 97 LEU A N 1
ATOM 760 C CA . LEU A 1 97 ? 9.941 -1.702 -7.006 1.00 90.81 97 LEU A CA 1
ATOM 761 C C . LEU A 1 97 ? 9.796 -2.921 -6.082 1.00 90.81 97 LEU A C 1
ATOM 763 O O . LEU A 1 97 ? 8.781 -3.050 -5.403 1.00 90.81 97 LEU A O 1
ATOM 767 N N . GLN A 1 98 ? 10.798 -3.800 -6.023 1.00 92.06 98 GLN A N 1
ATOM 768 C CA . GLN A 1 98 ? 10.800 -4.938 -5.102 1.00 92.06 98 GLN A CA 1
ATOM 769 C C . GLN A 1 98 ? 10.863 -4.501 -3.636 1.00 92.06 98 GLN A C 1
ATOM 771 O O . GLN A 1 98 ? 10.232 -5.132 -2.793 1.00 92.06 98 GLN A O 1
ATOM 776 N N . GLU A 1 99 ? 11.595 -3.434 -3.317 1.00 90.62 99 GLU A N 1
ATOM 777 C CA . GLU A 1 99 ? 11.608 -2.872 -1.964 1.00 90.62 99 GLU A CA 1
ATOM 778 C C . GLU A 1 99 ? 10.231 -2.330 -1.572 1.00 90.62 99 GLU A C 1
ATOM 780 O O . GLU A 1 99 ? 9.695 -2.694 -0.527 1.00 90.62 99 GLU A O 1
ATOM 785 N N . VAL A 1 100 ? 9.597 -1.562 -2.459 1.00 92.69 100 VAL A N 1
ATOM 786 C CA . VAL A 1 100 ? 8.218 -1.093 -2.260 1.00 92.69 100 VAL A CA 1
ATOM 787 C C . VAL A 1 100 ? 7.248 -2.271 -2.103 1.00 92.69 100 VAL A C 1
ATOM 789 O O . VAL A 1 100 ? 6.388 -2.250 -1.223 1.00 92.69 100 VAL A O 1
ATOM 792 N N . GLN A 1 101 ? 7.404 -3.327 -2.907 1.00 94.56 101 GLN A N 1
ATOM 793 C CA . GLN A 1 101 ? 6.601 -4.546 -2.798 1.00 94.56 101 GLN A CA 1
ATOM 794 C C . GLN A 1 101 ? 6.768 -5.217 -1.428 1.00 94.56 101 GLN A C 1
ATOM 796 O O . GLN A 1 101 ? 5.770 -5.583 -0.812 1.00 94.56 101 GLN A O 1
ATOM 801 N N . ARG A 1 102 ? 8.002 -5.331 -0.913 1.00 95.25 102 ARG A N 1
ATOM 802 C CA . ARG A 1 102 ? 8.268 -5.886 0.425 1.00 95.25 102 ARG A CA 1
ATOM 803 C C . ARG A 1 102 ? 7.577 -5.082 1.522 1.00 95.25 102 ARG A C 1
ATOM 805 O O . ARG A 1 102 ? 6.960 -5.669 2.409 1.00 95.25 102 ARG A O 1
ATOM 812 N N . GLN A 1 103 ? 7.648 -3.755 1.454 1.00 94.75 103 GLN A N 1
ATOM 813 C CA . GLN A 1 103 ? 6.973 -2.885 2.419 1.00 94.75 103 GLN A CA 1
ATOM 814 C C . GLN A 1 103 ? 5.450 -3.044 2.337 1.00 94.75 103 GLN A C 1
ATOM 816 O O . GLN A 1 103 ? 4.784 -3.193 3.362 1.00 94.75 103 GLN A O 1
ATOM 821 N N . PHE A 1 104 ? 4.901 -3.105 1.121 1.00 96.31 104 PHE A N 1
ATOM 822 C CA . PHE A 1 104 ? 3.479 -3.347 0.900 1.00 96.31 104 PHE A CA 1
ATOM 823 C C . PHE A 1 104 ? 3.012 -4.703 1.452 1.00 96.31 104 PHE A C 1
ATOM 825 O O . PHE A 1 104 ? 1.984 -4.770 2.125 1.00 96.31 104 PHE A O 1
ATOM 832 N N . ASP A 1 105 ? 3.774 -5.778 1.249 1.00 96.62 105 ASP A N 1
ATOM 833 C CA . ASP A 1 105 ? 3.450 -7.096 1.808 1.00 96.62 105 ASP A CA 1
ATOM 834 C C . ASP A 1 105 ? 3.579 -7.130 3.344 1.00 96.62 105 ASP A C 1
ATOM 836 O O . ASP A 1 105 ? 2.805 -7.810 4.029 1.00 96.62 105 ASP A O 1
ATOM 840 N N . GLY A 1 106 ? 4.482 -6.321 3.906 1.00 97.12 106 GLY A N 1
ATOM 841 C CA . GLY A 1 106 ? 4.533 -6.041 5.341 1.00 97.12 106 GLY A CA 1
ATOM 842 C C . GLY A 1 106 ? 3.228 -5.423 5.854 1.00 97.12 106 GLY A C 1
ATOM 843 O O . GLY A 1 106 ? 2.664 -5.904 6.840 1.00 97.12 106 GLY A O 1
ATOM 844 N N . PHE A 1 107 ? 2.690 -4.421 5.153 1.00 97.50 107 PHE A N 1
ATOM 845 C CA . PHE A 1 107 ? 1.397 -3.827 5.502 1.00 97.50 107 PHE A CA 1
ATOM 846 C C . PHE A 1 107 ? 0.228 -4.804 5.349 1.00 97.50 107 PHE A C 1
ATOM 848 O O . PHE A 1 107 ? -0.654 -4.812 6.205 1.00 97.50 107 PHE A O 1
ATOM 855 N N . LYS A 1 108 ? 0.226 -5.680 4.334 1.00 96.12 108 LYS A N 1
ATOM 856 C CA . LYS A 1 108 ? -0.785 -6.751 4.223 1.00 96.12 108 LYS A CA 1
ATOM 857 C C . LYS A 1 108 ? -0.763 -7.681 5.434 1.00 96.12 108 LYS A C 1
ATOM 859 O O . LYS A 1 108 ? -1.812 -8.000 5.983 1.00 96.12 108 LYS A O 1
ATOM 864 N N . SER A 1 109 ? 0.428 -8.063 5.884 1.00 96.44 109 SER A N 1
ATOM 865 C CA . SER A 1 109 ? 0.594 -8.931 7.056 1.00 96.44 109 SER A CA 1
ATOM 866 C C . SER A 1 109 ? 0.083 -8.255 8.336 1.00 96.44 109 SER A C 1
ATOM 868 O O . SER A 1 109 ? -0.604 -8.867 9.154 1.00 96.44 109 SER A O 1
ATOM 870 N N . GLN A 1 110 ? 0.367 -6.961 8.508 1.00 96.31 110 GLN A N 1
ATOM 871 C CA . GLN A 1 110 ? -0.178 -6.171 9.618 1.00 96.31 110 GLN A CA 1
ATOM 872 C C . GLN A 1 110 ? -1.705 -6.025 9.526 1.00 96.31 110 GLN A C 1
ATOM 874 O O . GLN A 1 110 ? -2.395 -6.119 10.548 1.00 96.31 110 GLN A O 1
ATOM 879 N N . LEU A 1 111 ? -2.241 -5.861 8.311 1.00 97.00 111 LEU A N 1
ATOM 880 C CA . LEU A 1 111 ? -3.675 -5.761 8.068 1.00 97.00 111 LEU A CA 1
ATOM 881 C C . LEU A 1 111 ? -4.421 -7.005 8.564 1.00 97.00 111 LEU A C 1
ATOM 883 O O . LEU A 1 111 ? -5.509 -6.866 9.110 1.00 97.00 111 LEU A O 1
ATOM 887 N N . GLU A 1 112 ? -3.849 -8.207 8.461 1.00 96.12 112 GLU A N 1
ATOM 888 C CA . GLU A 1 112 ? -4.485 -9.417 9.004 1.00 96.12 112 GLU A CA 1
ATOM 889 C C . GLU A 1 112 ? -4.789 -9.295 10.504 1.00 96.12 112 GLU A C 1
ATOM 891 O O . GLU A 1 112 ? -5.848 -9.717 10.974 1.00 96.12 112 GLU A O 1
ATOM 896 N N . SER A 1 113 ? -3.874 -8.693 11.267 1.00 95.56 113 SER A N 1
ATOM 897 C CA . SER A 1 113 ? -4.054 -8.471 12.705 1.00 95.56 113 SER A CA 1
ATOM 898 C C . SER A 1 113 ? -5.091 -7.383 12.986 1.00 95.56 113 SER A C 1
ATOM 900 O O . SER A 1 113 ? -5.910 -7.538 13.893 1.00 95.56 113 SER A O 1
ATOM 902 N N . ILE A 1 114 ? -5.100 -6.316 12.180 1.00 96.94 114 ILE A N 1
ATOM 903 C CA . ILE A 1 114 ? -6.120 -5.259 12.241 1.00 96.94 114 ILE A CA 1
ATOM 904 C C . ILE A 1 114 ? -7.503 -5.843 11.933 1.00 96.94 114 ILE A C 1
ATOM 906 O O . ILE A 1 114 ? -8.437 -5.637 12.701 1.00 96.94 114 ILE A O 1
ATOM 910 N N . ASN A 1 115 ? -7.636 -6.63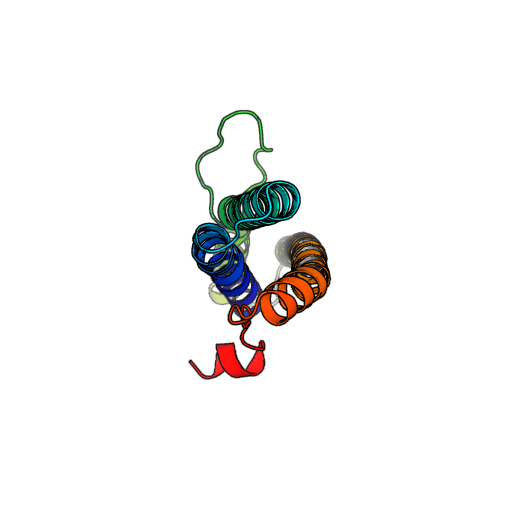9 10.873 1.00 97.62 115 ASN A N 1
ATOM 911 C CA . ASN A 1 115 ? -8.897 -7.257 10.474 1.00 97.62 115 ASN A CA 1
ATOM 912 C C . ASN A 1 115 ? -9.429 -8.228 11.531 1.00 97.62 115 ASN A C 1
ATOM 914 O O . ASN A 1 115 ? -10.623 -8.194 11.824 1.00 97.62 115 ASN A O 1
ATOM 918 N N . LYS A 1 116 ? -8.560 -9.020 12.176 1.00 97.31 116 LYS A N 1
ATOM 919 C CA . LYS A 1 116 ? -8.955 -9.847 13.331 1.00 97.31 116 LYS A CA 1
ATOM 920 C C . LYS A 1 116 ? -9.558 -8.995 14.449 1.00 97.31 116 LYS A C 1
ATOM 922 O O . LYS A 1 116 ? -10.600 -9.354 14.995 1.00 97.31 116 LYS A O 1
ATOM 927 N N . TYR A 1 117 ? -8.938 -7.859 14.771 1.00 96.44 117 TYR A N 1
ATOM 928 C CA . TYR A 1 117 ? -9.460 -6.941 15.784 1.00 96.44 117 TYR A CA 1
ATOM 929 C C . TYR A 1 117 ? -10.792 -6.294 15.374 1.00 96.44 117 TYR A C 1
ATOM 931 O O . TYR A 1 117 ? -11.723 -6.244 16.183 1.00 96.44 117 TYR A O 1
ATOM 939 N N . LEU A 1 118 ? -10.900 -5.821 14.128 1.00 96.50 118 LEU A N 1
ATOM 940 C CA . LEU A 1 118 ? -12.128 -5.230 13.595 1.00 96.50 118 LEU A CA 1
ATOM 941 C C . LEU A 1 118 ? -13.286 -6.227 13.697 1.00 96.50 118 LEU A C 1
ATOM 943 O O . LEU A 1 118 ? -14.316 -5.906 14.284 1.00 96.50 118 LEU A O 1
ATOM 947 N N . GLN A 1 119 ? -13.073 -7.467 13.256 1.00 96.56 119 GLN A N 1
ATOM 948 C CA . GLN A 1 119 ? -14.072 -8.534 13.330 1.00 96.56 119 GLN A CA 1
ATOM 949 C C . GLN A 1 119 ? -14.485 -8.856 14.773 1.00 96.56 119 GLN A C 1
ATOM 951 O O . GLN A 1 119 ? -15.677 -8.972 15.057 1.00 96.56 119 GLN A O 1
ATOM 956 N N . GLN A 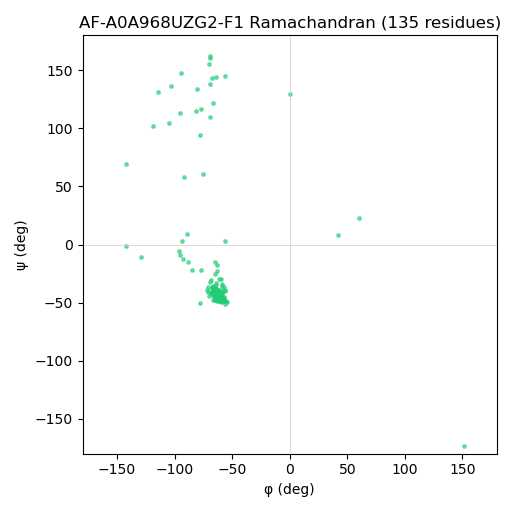1 120 ? -13.530 -8.949 15.707 1.00 96.00 120 GLN A N 1
ATOM 957 C CA . GLN A 1 120 ? -13.822 -9.131 17.139 1.00 96.00 120 GLN A CA 1
ATOM 958 C C . GLN A 1 120 ? -14.632 -7.970 17.729 1.00 96.00 120 GLN A C 1
ATOM 960 O O . GLN A 1 120 ? -15.411 -8.166 18.660 1.00 96.00 120 GLN A O 1
ATOM 965 N N . SER A 1 121 ? -14.461 -6.774 17.172 1.00 94.19 121 SER A N 1
ATOM 966 C CA . SER A 1 121 ? -15.191 -5.562 17.547 1.00 94.19 121 SER A CA 1
ATOM 967 C C . SER A 1 121 ? -16.495 -5.382 16.760 1.00 94.19 121 SER A C 1
ATOM 969 O O . SER A 1 121 ? -17.110 -4.325 16.861 1.00 94.19 121 SER A O 1
ATOM 971 N N . GLN A 1 122 ? -16.920 -6.395 15.989 1.00 95.00 122 GLN A N 1
ATOM 972 C CA . GLN A 1 122 ? -18.105 -6.372 15.120 1.00 95.00 122 GLN A CA 1
ATOM 973 C C . GLN A 1 122 ? -18.067 -5.286 14.029 1.00 95.00 122 GLN A C 1
ATOM 975 O O . GLN A 1 122 ? -19.104 -4.886 13.505 1.00 95.00 122 GLN A O 1
ATOM 980 N N . LEU A 1 123 ? -16.868 -4.830 13.666 1.00 94.62 123 LEU A N 1
ATOM 981 C CA . LEU A 1 123 ? -16.620 -3.920 12.555 1.00 94.62 123 LEU A CA 1
ATOM 982 C C . LEU A 1 123 ? -16.258 -4.721 11.303 1.00 94.62 123 LEU A C 1
ATOM 984 O O . LEU A 1 123 ? -15.635 -5.785 11.376 1.00 94.62 123 LEU A O 1
ATOM 988 N N . ALA A 1 124 ? -16.641 -4.205 10.138 1.00 94.56 124 ALA A N 1
ATOM 989 C CA . ALA A 1 124 ? -16.307 -4.857 8.881 1.00 94.56 124 ALA A CA 1
ATOM 990 C C . ALA A 1 124 ? -14.791 -4.760 8.594 1.00 94.56 124 ALA A C 1
ATOM 992 O O . ALA A 1 124 ? -14.191 -3.705 8.821 1.00 94.56 124 ALA A O 1
ATOM 993 N N . PRO A 1 125 ? -14.164 -5.847 8.107 1.00 96.38 125 PRO A N 1
ATOM 994 C CA . PRO A 1 125 ? -12.749 -5.851 7.759 1.00 96.38 125 PRO A CA 1
ATOM 995 C C . PRO A 1 125 ? -12.488 -5.002 6.510 1.00 96.38 125 PRO A C 1
ATOM 997 O O . PRO A 1 125 ? -13.369 -4.836 5.666 1.00 96.38 125 PRO A O 1
ATOM 1000 N N . VAL A 1 126 ? -11.257 -4.521 6.383 1.00 95.81 126 VAL A N 1
ATOM 1001 C CA . VAL A 1 126 ? -10.743 -3.865 5.174 1.00 95.81 126 VAL A CA 1
ATOM 1002 C C . VAL A 1 126 ? -10.346 -4.938 4.166 1.00 95.81 126 VAL A C 1
ATOM 1004 O O . VAL A 1 126 ? -9.690 -5.923 4.531 1.00 95.81 126 VAL A O 1
ATOM 1007 N N . GLN A 1 127 ? -10.752 -4.768 2.909 1.00 94.75 127 GLN A N 1
ATOM 1008 C CA . GLN A 1 127 ? -10.518 -5.749 1.848 1.00 94.75 127 GLN A CA 1
ATOM 1009 C C . GLN A 1 127 ? -9.592 -5.183 0.779 1.00 94.75 127 GLN A C 1
ATOM 1011 O O . GLN A 1 127 ? -9.814 -4.099 0.256 1.00 94.75 127 GLN A O 1
ATOM 1016 N N . LEU A 1 128 ? -8.568 -5.952 0.416 1.00 93.88 128 LEU A N 1
ATOM 1017 C CA . LEU A 1 128 ? -7.696 -5.629 -0.707 1.00 93.88 128 LEU A CA 1
ATOM 1018 C C . LEU A 1 128 ? -8.051 -6.496 -1.906 1.00 93.88 128 LEU A C 1
ATOM 1020 O O . LEU A 1 128 ? -8.206 -7.709 -1.770 1.00 93.88 128 LEU A O 1
ATOM 1024 N N . SER A 1 129 ? -8.106 -5.879 -3.085 1.00 92.06 129 SER A N 1
ATOM 1025 C CA . SER A 1 129 ? -8.133 -6.631 -4.336 1.00 92.06 129 SER A CA 1
ATOM 1026 C C . SER A 1 129 ? -6.825 -7.412 -4.506 1.00 92.06 129 SER A C 1
ATOM 1028 O O . SER A 1 129 ? -5.731 -6.952 -4.157 1.00 92.06 129 SER A O 1
ATOM 1030 N N . THR A 1 130 ? -6.923 -8.605 -5.073 1.00 94.06 130 THR A N 1
ATOM 1031 C CA . THR A 1 130 ? -5.769 -9.316 -5.621 1.00 94.06 130 THR A CA 1
ATOM 1032 C C . THR A 1 130 ? -5.256 -8.600 -6.871 1.00 94.06 130 THR A C 1
ATOM 1034 O O . THR A 1 130 ? -5.964 -7.800 -7.487 1.00 94.06 130 THR A O 1
ATOM 1037 N N . PHE A 1 131 ? -4.021 -8.900 -7.277 1.00 92.94 131 PHE A N 1
ATOM 1038 C CA . PHE A 1 131 ? -3.467 -8.350 -8.515 1.00 92.94 131 PHE A CA 1
ATOM 1039 C C . PHE A 1 131 ? -4.312 -8.729 -9.742 1.00 92.94 131 PHE A C 1
ATOM 1041 O O . PHE A 1 131 ? -4.577 -7.892 -10.599 1.00 92.94 131 PHE A O 1
ATOM 1048 N N . GLU A 1 132 ? -4.810 -9.965 -9.792 1.00 93.50 132 GLU A N 1
ATOM 1049 C CA . GLU A 1 132 ? -5.660 -10.445 -10.888 1.00 93.50 132 GLU A CA 1
ATOM 1050 C C . GLU A 1 132 ? -7.023 -9.747 -10.938 1.00 93.50 132 GLU A C 1
ATOM 1052 O O . GLU A 1 132 ? -7.557 -9.510 -12.018 1.00 93.50 132 GLU A O 1
ATOM 1057 N N . GLU A 1 133 ? -7.605 -9.411 -9.786 1.00 92.19 133 GLU A N 1
ATOM 1058 C CA . GLU A 1 133 ? -8.843 -8.627 -9.728 1.00 92.19 133 GLU A CA 1
ATOM 1059 C C . GLU A 1 133 ? -8.603 -7.180 -10.143 1.00 92.19 133 GLU A C 1
ATOM 1061 O O . GLU A 1 133 ? -9.400 -6.632 -10.898 1.00 92.19 133 GLU A O 1
ATOM 1066 N N . PHE A 1 134 ? -7.491 -6.585 -9.705 1.00 93.50 134 PHE A N 1
ATOM 1067 C CA . PHE A 1 134 ? -7.077 -5.250 -10.126 1.00 93.50 134 PHE A CA 1
ATOM 1068 C C . PHE A 1 134 ? -6.939 -5.158 -11.651 1.00 93.50 134 PHE A C 1
ATOM 1070 O O . PHE A 1 134 ? -7.498 -4.253 -12.258 1.00 93.50 134 PHE A O 1
ATOM 1077 N N . LYS A 1 135 ? -6.288 -6.137 -12.290 1.00 91.00 135 LYS A N 1
ATOM 1078 C CA . LYS A 1 135 ? -6.095 -6.163 -13.751 1.00 91.00 135 LYS A CA 1
ATOM 1079 C C . LYS A 1 135 ? -7.379 -6.303 -14.574 1.00 91.00 135 LYS A C 1
ATOM 1081 O O . LYS A 1 135 ? -7.332 -6.128 -15.788 1.00 91.00 135 LYS A O 1
ATOM 1086 N N . LYS A 1 136 ? -8.493 -6.688 -13.947 1.00 91.31 136 LYS A N 1
ATOM 1087 C CA . LYS A 1 136 ? -9.800 -6.847 -14.604 1.00 91.31 136 LYS A CA 1
ATOM 1088 C C . LYS A 1 136 ? -10.694 -5.613 -14.479 1.00 91.31 136 LYS A C 1
ATOM 1090 O O . LYS A 1 136 ? -11.764 -5.616 -15.086 1.00 91.31 136 LYS A O 1
ATOM 1095 N N . LYS A 1 137 ? -10.301 -4.631 -13.664 1.00 79.38 137 LYS A N 1
ATOM 1096 C CA . LYS A 1 137 ? -10.978 -3.334 -13.558 1.00 79.38 137 LYS A CA 1
ATOM 1097 C C . LYS A 1 137 ? -10.653 -2.479 -14.780 1.00 79.38 137 LYS A C 1
ATOM 1099 O O . LYS A 1 137 ? -11.577 -1.767 -15.224 1.00 79.38 137 LYS A O 1
#

Secondary structure (DSSP, 8-state):
-HHHHHHHHHHHHHHHHHHHHHHTT---HHHHHHHHHHHHHHHHHHHHTT-----SSS-TT--HHHHHHHHHHHHHT-SSSPPHHHHHHHHHHHHHHHHHHHHHHHHHHHHHHHHHHHHHTTPPPP-PPPHHHHTT-

Nearest PDB structures (foldseek):
  5im6-assembly1_A  TM=4.186E-01  e=5.700E+00  Burkholderia thailandensis E264
  8p1p-assembly1_B-2  TM=4.766E-01  e=6.681E+00  Homo sapiens
  2zhy-assembly1_A  TM=3.870E-01  e=8.255E+00  Burkholderia thailandensis
  5f4y-assembly1_B  TM=2.885E-01  e=3.733E+00  Homo sapiens

Sequence (137 aa):
MTEQLAYIYEGLTTLSTEVDQRNSEVKNKKWNATLTAFAKETEKLKASLVSLEGDFYIDESANLREDISTLALNISSFPGKPSESQLAKTEELNQRLQEVQRQFDGFKSQLESINKYLQQSQLAPVQLSTFEEFKKK

Solvent-accessible surface area (backbone atoms only — not comparable to full-atom values): 7805 Å² total; per-residue (Å²): 106,69,68,58,52,51,51,51,45,52,48,26,49,48,49,20,50,49,38,45,59,53,34,76,75,48,83,51,66,68,58,30,53,49,34,51,51,52,16,51,53,32,41,51,55,44,46,47,41,67,37,85,73,66,78,88,75,62,63,100,77,42,34,58,53,58,53,53,51,51,51,53,50,56,57,76,72,48,96,68,82,82,51,74,68,56,51,52,51,49,51,53,53,49,53,53,51,49,52,53,47,52,52,52,53,49,50,53,58,52,44,55,57,51,32,55,50,28,48,76,69,75,38,83,61,82,83,77,78,51,72,74,56,56,76,72,109